Protein AF-A0A941DKW2-F1 (afdb_monomer)

Structure (mmCIF, N/CA/C/O backbone):
data_AF-A0A941DKW2-F1
#
_entry.id   AF-A0A941DKW2-F1
#
loop_
_atom_site.group_PDB
_atom_site.id
_atom_site.type_symbol
_atom_site.label_atom_id
_atom_site.label_alt_id
_atom_site.label_comp_id
_atom_site.label_asym_id
_atom_site.label_entity_id
_atom_site.label_seq_id
_atom_site.pdbx_PDB_ins_code
_atom_site.Cartn_x
_atom_site.Cartn_y
_atom_site.Cartn_z
_atom_site.occupancy
_atom_site.B_iso_or_equiv
_atom_site.auth_seq_id
_atom_site.auth_comp_id
_atom_site.auth_asym_id
_atom_site.auth_atom_id
_atom_site.pdbx_PDB_model_num
ATOM 1 N N . MET A 1 1 ? 17.483 19.450 -51.162 1.00 47.31 1 MET A N 1
ATOM 2 C CA . MET A 1 1 ? 16.132 19.413 -50.562 1.00 47.31 1 MET A CA 1
ATOM 3 C C . MET A 1 1 ? 16.291 18.980 -49.113 1.00 47.31 1 MET A C 1
ATOM 5 O O . MET A 1 1 ? 16.739 17.866 -48.884 1.00 47.31 1 MET A O 1
ATOM 9 N N . SER A 1 2 ? 16.048 19.878 -48.160 1.00 46.03 2 SER A N 1
ATOM 10 C CA . SER A 1 2 ? 16.297 19.657 -46.727 1.00 46.03 2 SER A CA 1
ATOM 11 C C . SER A 1 2 ? 14.985 19.269 -46.045 1.00 46.03 2 SER A C 1
ATOM 13 O O . SER A 1 2 ? 14.013 20.014 -46.143 1.00 46.03 2 SER A O 1
ATOM 15 N N . LEU A 1 3 ? 14.932 18.103 -45.398 1.00 61.66 3 LEU A N 1
ATOM 16 C CA . LEU A 1 3 ? 13.736 17.635 -44.690 1.00 61.66 3 LEU A CA 1
ATOM 17 C C . LEU A 1 3 ? 13.498 18.461 -43.410 1.00 61.66 3 LEU A C 1
ATOM 19 O O . LEU A 1 3 ? 14.462 18.776 -42.709 1.00 61.66 3 LEU A O 1
ATOM 23 N N . PRO A 1 4 ? 12.239 18.793 -43.072 1.00 56.38 4 PRO A N 1
ATOM 24 C CA . PRO A 1 4 ? 11.922 19.5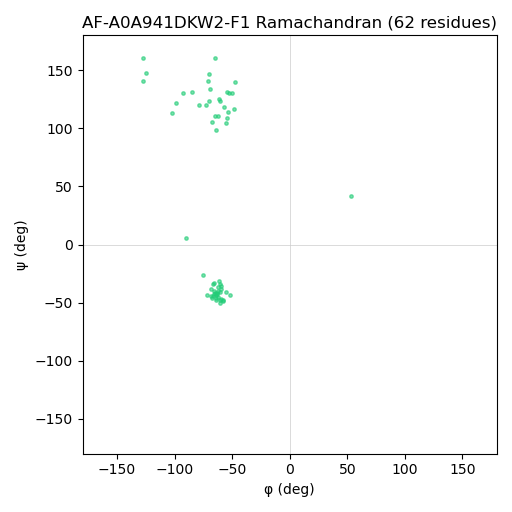22 -41.854 1.00 56.38 4 PRO A CA 1
ATOM 25 C C . PRO A 1 4 ? 12.092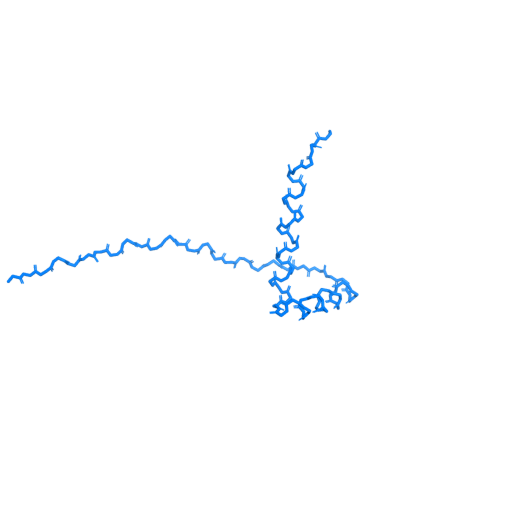 18.610 -40.633 1.00 56.38 4 PRO A C 1
ATOM 27 O O . PRO A 1 4 ? 11.429 17.584 -40.494 1.00 56.38 4 PRO A O 1
ATOM 30 N N . THR A 1 5 ? 12.978 18.994 -39.717 1.00 62.62 5 THR A N 1
ATOM 31 C CA . THR A 1 5 ? 13.105 18.372 -38.397 1.00 62.62 5 THR A CA 1
ATOM 32 C C . THR A 1 5 ? 11.853 18.668 -37.574 1.00 62.62 5 THR A C 1
ATOM 34 O O . THR A 1 5 ? 11.669 19.782 -37.084 1.00 62.62 5 THR A O 1
ATOM 37 N N . HIS A 1 6 ? 10.982 17.673 -37.407 1.00 59.94 6 HIS A N 1
ATOM 38 C CA . HIS A 1 6 ? 9.892 17.745 -36.440 1.00 59.94 6 HIS A CA 1
ATOM 39 C C . HIS A 1 6 ? 10.470 17.875 -35.025 1.00 59.94 6 HIS A C 1
ATOM 41 O O . HIS A 1 6 ? 11.045 16.935 -34.476 1.00 59.94 6 HIS A O 1
ATOM 47 N N . HIS A 1 7 ? 10.301 19.050 -34.417 1.00 59.19 7 HIS A N 1
ATOM 48 C CA . HIS A 1 7 ? 10.460 19.221 -32.980 1.00 59.19 7 HIS A CA 1
ATOM 49 C C . HIS A 1 7 ? 9.387 18.383 -32.283 1.00 59.19 7 HIS A C 1
ATOM 51 O O . HIS A 1 7 ? 8.238 18.806 -32.166 1.00 59.19 7 HIS A O 1
ATOM 57 N N . PHE A 1 8 ? 9.758 17.188 -31.825 1.00 61.44 8 PHE A N 1
ATOM 58 C CA . PHE A 1 8 ? 8.949 16.428 -30.882 1.00 61.44 8 PHE A CA 1
ATOM 59 C C . PHE A 1 8 ? 8.673 17.325 -29.672 1.00 61.44 8 PHE A C 1
ATOM 61 O O . PHE A 1 8 ? 9.577 17.661 -28.901 1.00 61.44 8 PHE A O 1
ATOM 68 N N . GLY A 1 9 ? 7.419 17.768 -29.550 1.00 58.19 9 GLY A N 1
ATOM 69 C CA . GLY A 1 9 ? 6.938 18.517 -28.401 1.00 58.19 9 GLY A CA 1
ATOM 70 C C . GLY A 1 9 ? 7.327 17.776 -27.127 1.00 58.19 9 GLY A C 1
ATOM 71 O O . GLY A 1 9 ? 7.147 16.563 -27.023 1.00 58.19 9 GLY A O 1
ATOM 72 N N . ARG A 1 10 ? 7.925 18.503 -26.178 1.00 62.59 10 ARG A N 1
ATOM 73 C CA . ARG A 1 10 ? 8.361 17.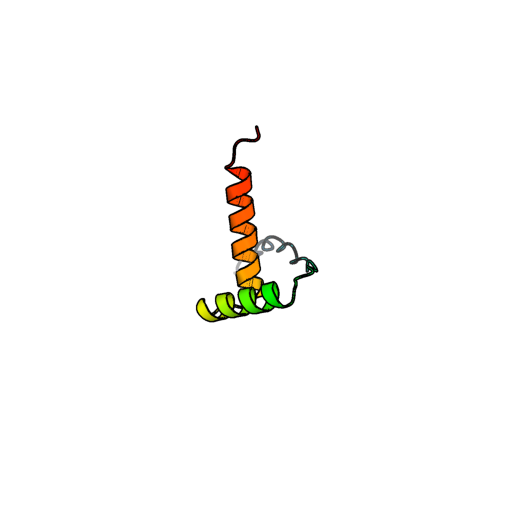963 -24.886 1.00 62.59 10 ARG A CA 1
ATOM 74 C C . ARG A 1 10 ? 7.213 17.163 -24.274 1.00 62.59 10 ARG A C 1
ATOM 76 O O . ARG A 1 10 ? 6.176 17.743 -23.955 1.00 62.59 10 ARG A O 1
ATOM 83 N N . ALA A 1 11 ? 7.416 15.856 -24.102 1.00 63.25 11 ALA A N 1
ATOM 84 C CA . ALA A 1 11 ? 6.505 15.013 -23.343 1.00 63.25 11 ALA A CA 1
ATOM 85 C C . ALA A 1 11 ? 6.168 15.704 -22.005 1.00 63.25 11 ALA A C 1
ATOM 87 O O . ALA A 1 11 ? 7.054 16.336 -21.408 1.00 63.25 11 ALA A O 1
ATOM 88 N N . PRO A 1 12 ? 4.906 15.646 -21.540 1.00 59.59 12 PRO A N 1
ATOM 89 C CA . PRO A 1 12 ? 4.500 16.309 -20.310 1.00 59.59 12 PRO A CA 1
ATOM 90 C C . PRO A 1 12 ? 5.433 15.883 -19.176 1.00 59.59 12 PRO A C 1
ATOM 92 O O . PRO A 1 12 ? 5.707 14.696 -19.000 1.00 59.59 12 PRO A O 1
ATOM 95 N N . LYS A 1 13 ? 5.961 16.864 -18.431 1.00 64.31 13 LYS A N 1
ATOM 96 C CA . LYS A 1 13 ? 6.891 16.625 -17.321 1.00 64.31 13 LYS A CA 1
ATOM 97 C C . LYS A 1 13 ? 6.220 15.666 -16.342 1.00 64.31 13 LYS A C 1
ATOM 99 O O . LYS A 1 13 ? 5.314 16.070 -15.612 1.00 64.31 13 LYS A O 1
ATOM 104 N N . ILE A 1 14 ? 6.651 14.406 -16.348 1.00 65.12 14 ILE A N 1
ATOM 105 C CA . ILE A 1 14 ? 6.193 13.389 -15.405 1.00 65.12 14 ILE A CA 1
ATOM 106 C C . ILE A 1 14 ? 6.424 13.978 -14.014 1.00 65.12 14 ILE A C 1
ATOM 108 O O . ILE A 1 14 ? 7.565 14.267 -13.641 1.00 65.12 14 ILE A O 1
ATOM 112 N N . LYS A 1 15 ? 5.341 14.250 -13.275 1.00 72.94 15 LYS A N 1
ATOM 113 C CA . LYS A 1 15 ? 5.451 14.738 -11.898 1.00 72.94 15 LYS A CA 1
ATOM 114 C C . LYS A 1 15 ? 6.269 13.696 -11.139 1.00 72.94 15 LYS A C 1
ATOM 116 O O . LYS A 1 15 ? 5.886 12.528 -11.107 1.00 72.94 15 LYS A O 1
ATOM 121 N N . LYS A 1 16 ? 7.429 14.100 -10.612 1.00 80.75 16 LYS A N 1
ATOM 122 C CA . LYS A 1 16 ? 8.334 13.190 -9.900 1.00 80.75 16 LYS A CA 1
ATOM 123 C C . LYS A 1 16 ? 7.549 12.503 -8.784 1.00 80.75 16 LYS A C 1
ATOM 125 O O . LYS A 1 16 ? 6.845 13.175 -8.032 1.00 80.75 16 LYS A O 1
ATOM 130 N N . ALA A 1 17 ? 7.654 11.179 -8.699 1.00 80.38 17 ALA A N 1
ATOM 131 C CA . ALA A 1 17 ? 7.052 10.432 -7.606 1.00 80.38 17 ALA A CA 1
ATOM 132 C C . ALA A 1 17 ? 7.661 10.916 -6.282 1.00 80.38 17 ALA A C 1
ATOM 134 O O . ALA A 1 17 ? 8.881 10.901 -6.114 1.00 80.38 17 ALA A O 1
ATOM 135 N N . ILE A 1 18 ? 6.810 11.369 -5.364 1.00 86.94 18 ILE A N 1
ATOM 136 C CA . ILE A 1 18 ? 7.221 11.740 -4.011 1.00 86.94 18 ILE A CA 1
ATOM 137 C C . ILE A 1 18 ? 7.229 10.458 -3.178 1.00 86.94 18 ILE A C 1
ATOM 139 O O . ILE A 1 18 ? 6.276 9.680 -3.227 1.00 86.94 18 ILE A O 1
ATOM 143 N N . ARG A 1 19 ? 8.317 10.216 -2.441 1.00 87.12 19 ARG A N 1
ATOM 144 C CA . ARG A 1 19 ? 8.377 9.118 -1.471 1.00 87.12 19 ARG A CA 1
ATOM 145 C C . ARG A 1 19 ? 7.648 9.556 -0.208 1.00 87.12 19 ARG A C 1
ATOM 147 O O . ARG A 1 19 ? 8.054 10.531 0.415 1.00 87.12 19 ARG A O 1
ATOM 154 N N . THR A 1 20 ? 6.606 8.826 0.163 1.00 86.31 20 THR A N 1
ATOM 155 C CA . THR A 1 20 ? 5.859 9.068 1.398 1.00 86.31 20 THR A CA 1
ATOM 156 C C . THR A 1 20 ? 6.291 8.039 2.438 1.00 86.31 20 THR A C 1
ATOM 158 O O . THR A 1 20 ? 6.047 6.850 2.221 1.00 86.31 20 THR A O 1
ATOM 161 N N . PRO A 1 21 ? 6.958 8.444 3.533 1.00 89.06 21 PRO A N 1
ATOM 162 C CA . PRO A 1 21 ? 7.218 7.534 4.638 1.00 89.06 21 PRO A CA 1
ATOM 163 C C . PRO A 1 21 ? 5.895 7.205 5.338 1.00 89.06 21 PRO A C 1
ATOM 165 O O . PRO A 1 21 ? 5.095 8.099 5.609 1.00 89.06 21 PRO A O 1
ATOM 168 N N . ILE A 1 22 ? 5.669 5.922 5.609 1.00 88.25 22 ILE A N 1
ATOM 169 C CA . ILE A 1 22 ? 4.544 5.430 6.406 1.00 88.25 22 ILE A CA 1
ATOM 170 C C . ILE A 1 22 ? 5.094 4.524 7.501 1.00 88.25 22 ILE A C 1
ATOM 172 O O . ILE A 1 22 ? 6.034 3.764 7.258 1.00 88.25 22 ILE A O 1
ATOM 176 N N . SER A 1 23 ? 4.514 4.623 8.689 1.00 93.94 23 SER A N 1
ATOM 177 C CA . SER A 1 23 ? 4.777 3.693 9.782 1.00 93.94 23 SER A CA 1
ATOM 178 C C . SER A 1 23 ? 3.742 2.582 9.718 1.00 93.94 23 SER A C 1
ATOM 180 O O . SER A 1 23 ? 2.554 2.873 9.607 1.00 93.94 23 SER A O 1
ATOM 182 N N . LEU A 1 24 ? 4.205 1.338 9.770 1.00 93.44 24 LEU A N 1
ATOM 183 C CA . LEU A 1 24 ? 3.378 0.138 9.831 1.00 93.44 24 LEU A CA 1
ATOM 184 C C . LEU A 1 24 ? 3.813 -0.667 11.051 1.00 93.44 24 LEU A C 1
ATOM 186 O O . LEU A 1 24 ? 5.000 -0.657 11.401 1.00 93.44 24 LEU A O 1
ATOM 190 N N . SER A 1 25 ? 2.875 -1.367 11.679 1.00 97.50 25 SER A N 1
ATOM 191 C CA . SER A 1 25 ? 3.227 -2.426 12.617 1.00 97.50 25 SER A CA 1
ATOM 192 C C . SER A 1 25 ? 3.948 -3.568 11.873 1.00 97.50 25 SER A C 1
ATOM 194 O O . SER A 1 25 ? 3.845 -3.676 10.644 1.00 97.50 25 SER A O 1
ATOM 196 N N . PRO A 1 26 ? 4.691 -4.436 12.584 1.00 97.44 26 PRO A N 1
ATOM 197 C CA . PRO A 1 26 ? 5.293 -5.619 11.968 1.00 97.44 26 PRO A CA 1
ATOM 198 C C . PRO A 1 26 ? 4.257 -6.510 11.265 1.00 97.44 26 PRO A C 1
ATOM 200 O O . PRO A 1 26 ? 4.487 -6.956 10.147 1.00 97.44 26 PRO A O 1
ATOM 203 N N . GLU A 1 27 ? 3.086 -6.684 11.879 1.00 97.94 27 GLU A N 1
ATOM 204 C CA . GLU A 1 27 ? 1.993 -7.512 11.357 1.00 97.94 27 GLU A CA 1
ATOM 205 C C . GLU A 1 27 ? 1.439 -6.952 10.038 1.00 97.94 27 GLU A C 1
ATOM 207 O O . GLU A 1 27 ? 1.339 -7.675 9.048 1.00 97.94 27 GLU A O 1
ATOM 212 N N . GLU A 1 28 ? 1.167 -5.643 9.985 1.00 96.12 28 GLU A N 1
ATOM 213 C CA . GLU A 1 28 ? 0.693 -4.965 8.769 1.00 96.12 28 GLU A CA 1
ATOM 214 C C . GLU A 1 28 ? 1.722 -5.052 7.633 1.00 96.12 28 GLU A C 1
ATOM 216 O O . GLU A 1 28 ? 1.374 -5.166 6.454 1.00 96.12 28 GLU A O 1
ATOM 221 N N . PHE A 1 29 ? 3.010 -4.973 7.974 1.00 95.56 29 PHE A N 1
ATOM 222 C CA . PHE A 1 29 ? 4.094 -5.072 7.007 1.00 95.56 29 PHE A CA 1
ATOM 223 C C . PHE A 1 29 ? 4.186 -6.469 6.392 1.00 95.56 29 PHE A C 1
ATOM 225 O O . PHE A 1 29 ? 4.330 -6.585 5.169 1.00 95.56 29 PHE A O 1
ATOM 232 N N . ASP A 1 30 ? 4.111 -7.504 7.227 1.00 97.06 30 ASP A N 1
ATOM 233 C CA . ASP A 1 30 ? 4.192 -8.898 6.801 1.00 97.06 30 ASP A CA 1
ATOM 234 C C . ASP A 1 30 ? 2.982 -9.277 5.946 1.00 97.06 30 ASP A C 1
ATOM 236 O O . ASP A 1 30 ? 3.145 -9.831 4.855 1.00 97.06 30 ASP A O 1
ATOM 240 N N . GLU A 1 31 ? 1.784 -8.871 6.366 1.00 96.62 31 GLU A N 1
ATOM 241 C CA . GLU A 1 31 ? 0.547 -9.083 5.616 1.00 96.62 31 GLU A CA 1
ATOM 242 C C . GLU A 1 31 ? 0.596 -8.394 4.239 1.00 96.62 31 GLU A C 1
ATOM 244 O O . GLU A 1 31 ? 0.363 -9.023 3.200 1.00 96.62 31 GLU A O 1
ATOM 249 N N . ALA A 1 32 ? 1.005 -7.120 4.192 1.00 94.88 32 ALA A N 1
ATOM 250 C CA . ALA A 1 32 ? 1.170 -6.398 2.932 1.00 94.88 32 ALA A CA 1
ATOM 251 C C . ALA A 1 32 ? 2.209 -7.054 2.009 1.00 94.88 32 ALA A C 1
ATOM 253 O O . ALA A 1 32 ? 2.076 -7.002 0.782 1.00 94.88 32 ALA A O 1
ATOM 254 N N . ASN A 1 33 ? 3.259 -7.655 2.573 1.00 96.62 33 ASN A N 1
ATOM 255 C CA . ASN A 1 33 ? 4.274 -8.358 1.800 1.00 96.62 33 ASN A CA 1
ATOM 256 C C . ASN A 1 33 ? 3.741 -9.684 1.240 1.00 96.62 33 ASN A C 1
ATOM 258 O O . ASN A 1 33 ? 3.948 -9.970 0.060 1.00 96.62 33 ASN A O 1
ATOM 262 N N . GLN A 1 34 ? 3.003 -10.453 2.044 1.00 97.50 34 GLN A N 1
ATOM 263 C CA . GLN A 1 34 ? 2.385 -11.709 1.623 1.00 97.50 34 GLN A CA 1
ATOM 264 C C . GLN A 1 34 ? 1.405 -11.495 0.462 1.00 97.50 34 GLN A C 1
ATOM 266 O O . GLN A 1 34 ? 1.482 -12.197 -0.549 1.00 97.50 34 GLN A O 1
ATOM 271 N N . PHE A 1 35 ? 0.529 -10.489 0.551 1.00 96.75 35 PHE A N 1
ATOM 272 C CA . PHE A 1 35 ? -0.410 -10.182 -0.532 1.00 96.75 35 PHE A CA 1
ATOM 273 C C . PHE A 1 35 ? 0.276 -9.640 -1.785 1.00 96.75 35 PHE A C 1
ATOM 275 O O . PHE A 1 35 ? -0.079 -10.023 -2.900 1.00 96.75 35 PHE A O 1
ATOM 282 N N . ALA A 1 36 ? 1.304 -8.803 -1.628 1.00 96.81 36 ALA A N 1
ATOM 283 C CA . ALA A 1 36 ? 2.080 -8.331 -2.768 1.00 96.81 36 ALA A CA 1
ATOM 284 C C . ALA A 1 36 ? 2.752 -9.491 -3.524 1.00 96.81 36 ALA A C 1
ATOM 286 O O . ALA A 1 36 ? 2.729 -9.517 -4.757 1.00 96.81 36 ALA A O 1
ATOM 287 N N . MET A 1 37 ? 3.293 -10.473 -2.792 1.00 96.25 37 MET A N 1
ATOM 288 C CA . MET A 1 37 ? 3.870 -11.686 -3.376 1.00 96.25 37 MET A CA 1
ATOM 289 C C . MET A 1 37 ? 2.820 -12.525 -4.109 1.00 96.25 37 MET A C 1
ATOM 291 O O . MET A 1 37 ? 3.086 -12.965 -5.227 1.00 96.25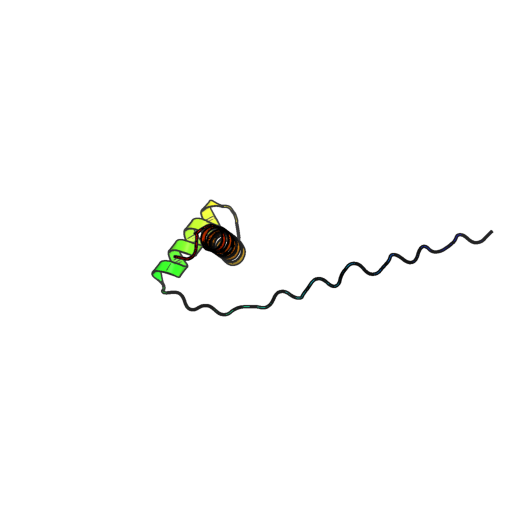 37 MET A O 1
ATOM 295 N N . ALA A 1 38 ? 1.628 -12.694 -3.528 1.00 96.31 38 ALA A N 1
ATOM 296 C CA . ALA A 1 38 ? 0.528 -13.431 -4.152 1.00 96.31 38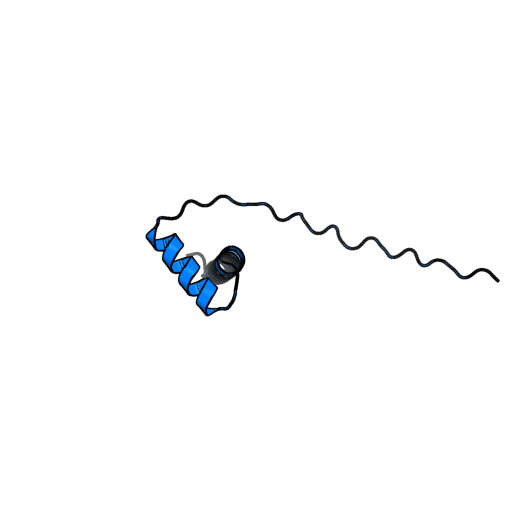 ALA A CA 1
ATOM 297 C C . ALA A 1 38 ? 0.061 -12.807 -5.484 1.00 96.31 38 ALA A C 1
ATOM 299 O O . ALA A 1 38 ? -0.342 -13.527 -6.392 1.00 96.31 38 ALA A O 1
ATOM 300 N N . GLU A 1 39 ? 0.159 -11.481 -5.638 1.00 94.25 39 GLU A N 1
ATOM 301 C CA . GLU A 1 39 ? -0.161 -10.778 -6.890 1.00 94.25 39 GLU A CA 1
ATOM 302 C C . GLU A 1 39 ? 1.032 -10.622 -7.858 1.00 94.25 39 GLU A C 1
ATOM 304 O O . GLU A 1 39 ? 0.910 -9.929 -8.872 1.00 94.25 39 GLU A O 1
ATOM 309 N N . HIS A 1 40 ? 2.194 -11.220 -7.565 1.00 92.44 40 HIS A N 1
ATOM 310 C CA . HIS A 1 40 ? 3.441 -11.032 -8.323 1.00 92.44 40 HIS A CA 1
ATOM 311 C C . HIS A 1 40 ? 3.834 -9.550 -8.497 1.00 92.44 40 HIS A C 1
ATOM 313 O O . HIS A 1 40 ? 4.261 -9.109 -9.568 1.00 92.44 40 HIS A O 1
ATOM 319 N N . ARG A 1 41 ? 3.680 -8.748 -7.436 1.00 92.56 41 ARG A N 1
ATOM 320 C CA . ARG A 1 41 ? 3.939 -7.300 -7.437 1.00 92.56 41 ARG A CA 1
ATOM 321 C C . ARG A 1 41 ? 4.886 -6.897 -6.314 1.00 92.56 41 ARG A C 1
ATOM 323 O O . ARG A 1 41 ? 5.054 -7.591 -5.319 1.00 92.56 41 ARG A O 1
ATOM 330 N N . SER A 1 42 ? 5.498 -5.721 -6.452 1.00 94.88 42 SER A N 1
ATOM 331 C CA . SER A 1 42 ? 6.232 -5.124 -5.335 1.00 94.88 42 SER A CA 1
ATOM 332 C C . S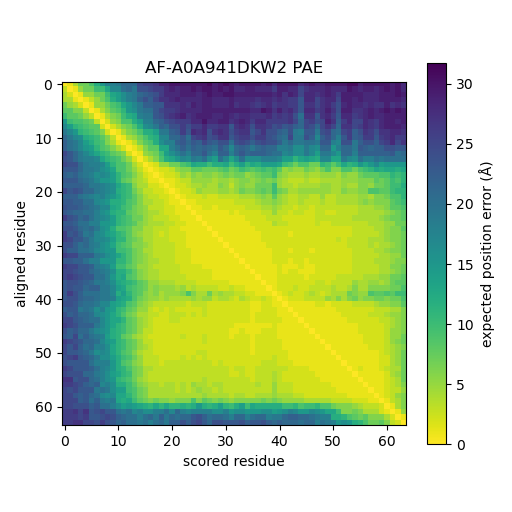ER A 1 42 ? 5.264 -4.648 -4.250 1.00 94.88 42 SER A C 1
ATOM 334 O O . SER A 1 42 ? 4.182 -4.136 -4.557 1.00 94.88 42 SER A O 1
ATOM 336 N N . ARG A 1 43 ? 5.685 -4.721 -2.981 1.00 94.19 43 ARG A N 1
ATOM 337 C CA . ARG A 1 43 ? 4.901 -4.212 -1.843 1.00 94.19 43 ARG A CA 1
ATOM 338 C C . ARG A 1 43 ? 4.457 -2.766 -2.040 1.00 94.19 43 ARG A C 1
ATOM 340 O O . ARG A 1 43 ? 3.310 -2.433 -1.786 1.00 94.19 43 ARG A O 1
ATOM 347 N N . SER A 1 44 ? 5.334 -1.895 -2.532 1.00 92.75 44 SER A N 1
ATOM 348 C CA . SER A 1 44 ? 4.999 -0.486 -2.772 1.00 92.75 44 SER A CA 1
ATOM 349 C C . SER A 1 44 ? 3.961 -0.301 -3.885 1.00 92.75 44 SER A C 1
ATOM 351 O O . SER A 1 44 ? 3.123 0.593 -3.784 1.00 92.75 44 SER A O 1
ATOM 353 N N . SER A 1 45 ? 3.972 -1.150 -4.919 1.00 93.81 45 SER A N 1
ATOM 354 C CA . SER A 1 45 ? 2.935 -1.150 -5.959 1.00 93.81 45 SER A CA 1
ATOM 355 C C . SER A 1 45 ? 1.588 -1.629 -5.409 1.00 93.81 45 SER A C 1
ATOM 357 O O . SER A 1 45 ? 0.566 -0.981 -5.638 1.00 93.81 45 SER A O 1
ATOM 359 N N . PHE A 1 46 ? 1.602 -2.708 -4.623 1.00 95.38 46 PHE A N 1
ATOM 360 C CA . PHE A 1 46 ? 0.423 -3.242 -3.941 1.00 95.38 46 PHE A CA 1
ATOM 361 C C . PHE A 1 46 ? -0.186 -2.221 -2.965 1.00 95.38 46 PHE A C 1
ATOM 363 O O . PHE A 1 46 ? -1.355 -1.866 -3.070 1.00 95.38 46 PHE A O 1
ATOM 370 N N . MET A 1 47 ? 0.623 -1.631 -2.084 1.00 94.56 47 MET A N 1
ATOM 371 C CA . MET A 1 47 ? 0.151 -0.610 -1.140 1.00 94.56 47 MET A CA 1
ATOM 372 C C . MET A 1 47 ? -0.439 0.608 -1.861 1.00 94.56 47 MET A C 1
ATOM 374 O O . MET A 1 47 ? -1.435 1.181 -1.420 1.00 94.56 47 MET A O 1
ATOM 378 N N . ARG A 1 48 ? 0.131 0.993 -3.011 1.00 93.62 48 ARG A N 1
ATOM 379 C CA . ARG A 1 48 ? -0.412 2.076 -3.836 1.00 93.62 48 ARG A CA 1
ATOM 380 C C . ARG A 1 48 ? -1.779 1.724 -4.425 1.00 93.62 48 ARG A C 1
ATOM 382 O O . ARG A 1 48 ? -2.630 2.609 -4.482 1.00 93.62 48 ARG A O 1
ATOM 389 N N . SER A 1 49 ? -2.004 0.487 -4.873 1.00 94.69 49 SER A N 1
ATOM 390 C CA . SER A 1 49 ? -3.311 0.081 -5.410 1.00 94.69 49 SER A CA 1
ATOM 391 C C . SER A 1 49 ? -4.384 0.101 -4.319 1.00 94.69 49 SER A C 1
ATOM 393 O O . SER A 1 49 ? -5.457 0.662 -4.541 1.00 94.69 49 SER A O 1
ATOM 395 N N . MET A 1 50 ? -4.061 -0.395 -3.121 1.00 95.06 50 MET A N 1
ATOM 396 C CA . MET A 1 50 ? -4.955 -0.350 -1.960 1.00 95.06 50 MET A CA 1
ATOM 397 C C . MET A 1 50 ? -5.281 1.087 -1.546 1.00 95.06 50 MET A C 1
ATOM 399 O O . MET A 1 50 ? -6.449 1.428 -1.355 1.00 95.06 50 MET A O 1
ATOM 403 N N . TYR A 1 51 ? -4.272 1.961 -1.496 1.00 94.12 51 TYR A N 1
ATOM 404 C CA . TYR A 1 51 ? -4.464 3.383 -1.213 1.00 94.12 51 TYR A CA 1
ATOM 405 C C . TYR A 1 51 ? -5.415 4.055 -2.214 1.00 94.12 51 TYR A C 1
ATOM 407 O O . TYR A 1 51 ? -6.353 4.746 -1.815 1.00 94.12 51 TYR A O 1
ATOM 415 N N . LEU A 1 52 ? -5.201 3.846 -3.518 1.00 94.88 52 LEU A N 1
ATOM 416 C CA . LEU A 1 52 ? -6.044 4.443 -4.557 1.00 94.88 52 LEU A CA 1
ATOM 417 C C . LEU A 1 52 ? -7.487 3.942 -4.473 1.00 94.88 52 LEU A C 1
ATOM 419 O O . LEU A 1 52 ? -8.407 4.755 -4.534 1.00 94.88 52 LEU A O 1
ATOM 423 N N . ARG A 1 53 ? -7.675 2.637 -4.253 1.00 95.50 53 ARG A N 1
ATOM 424 C CA . ARG A 1 53 ? -8.999 2.042 -4.050 1.00 95.50 53 ARG A CA 1
ATOM 425 C C . ARG A 1 53 ? -9.720 2.678 -2.860 1.00 95.50 53 ARG A C 1
ATOM 427 O O . ARG A 1 53 ? -10.857 3.120 -3.002 1.00 95.50 53 ARG A O 1
ATOM 434 N N . GLY A 1 54 ? -9.039 2.811 -1.721 1.00 95.25 54 GLY A N 1
ATOM 435 C CA . GLY A 1 54 ? -9.599 3.463 -0.535 1.00 95.25 54 GLY A CA 1
ATOM 436 C C . GLY A 1 54 ? -10.000 4.921 -0.784 1.00 95.25 54 GLY A C 1
ATOM 437 O O . GLY A 1 54 ? -11.051 5.359 -0.315 1.00 95.25 54 GLY A O 1
ATOM 438 N N . LEU A 1 55 ? -9.215 5.672 -1.569 1.00 95.06 55 LEU A N 1
ATOM 439 C CA . LEU A 1 55 ? -9.566 7.043 -1.956 1.00 95.06 55 LEU A CA 1
ATOM 440 C C . LEU A 1 55 ? -10.814 7.109 -2.838 1.00 95.06 55 LEU A C 1
ATOM 442 O O . LEU A 1 55 ? -11.626 8.021 -2.679 1.00 95.06 55 LEU A O 1
ATOM 446 N N . GLU A 1 56 ? -10.952 6.198 -3.798 1.00 95.50 56 GLU A N 1
ATOM 447 C CA . GLU A 1 56 ? -12.142 6.133 -4.646 1.00 95.50 56 GLU A CA 1
ATOM 448 C C . GLU A 1 56 ? -13.384 5.795 -3.825 1.00 95.50 56 GLU A C 1
ATOM 450 O O . GLU A 1 56 ? -14.397 6.487 -3.935 1.00 95.50 56 GLU A O 1
ATOM 455 N N . ASP A 1 57 ? -13.282 4.801 -2.946 1.00 95.38 57 ASP A N 1
ATOM 456 C CA . ASP A 1 57 ? -14.373 4.403 -2.061 1.00 95.38 57 ASP A CA 1
ATOM 457 C C . ASP A 1 57 ? -14.764 5.539 -1.107 1.00 95.38 57 ASP A C 1
ATOM 459 O O . ASP A 1 57 ? -15.951 5.803 -0.906 1.00 95.38 57 ASP A O 1
ATOM 463 N N . PHE A 1 58 ? -13.788 6.277 -0.569 1.00 93.31 58 PHE A N 1
ATOM 464 C CA . PHE A 1 58 ? -14.046 7.447 0.271 1.00 93.31 58 PHE A CA 1
ATOM 465 C C . PHE A 1 58 ? -14.778 8.561 -0.489 1.00 93.31 58 PHE A C 1
ATOM 467 O O . PHE A 1 58 ? -15.706 9.157 0.049 1.00 93.31 58 PHE A O 1
ATOM 474 N N . LYS A 1 59 ? -14.404 8.829 -1.747 1.00 93.25 59 LYS A N 1
ATOM 475 C CA . LYS A 1 59 ? -15.074 9.838 -2.589 1.00 93.25 59 LYS A CA 1
ATOM 476 C C . LYS A 1 59 ? -16.512 9.464 -2.936 1.00 93.25 59 LYS A C 1
ATOM 478 O O . LYS A 1 59 ? -17.337 10.354 -3.110 1.00 93.25 59 LYS A O 1
ATOM 483 N N . ARG A 1 60 ? -16.795 8.166 -3.081 1.00 91.44 60 ARG A N 1
ATOM 484 C CA . ARG A 1 60 ? -18.131 7.652 -3.420 1.00 91.44 60 ARG A CA 1
ATOM 485 C C . ARG A 1 60 ? -19.094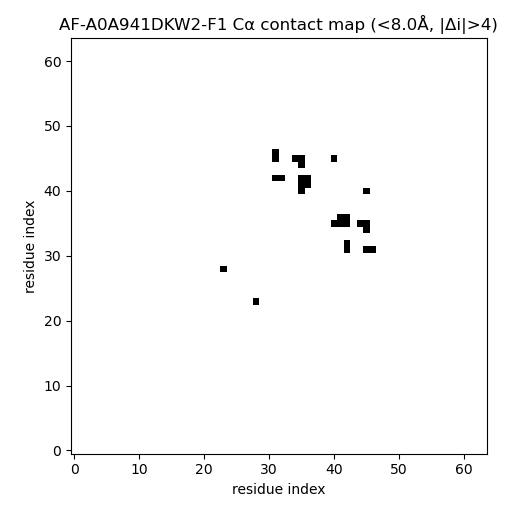 7.691 -2.238 1.00 91.44 60 ARG A C 1
ATOM 487 O O . ARG A 1 60 ? -20.301 7.752 -2.453 1.00 91.44 60 ARG A O 1
ATOM 494 N N . LYS A 1 61 ? -18.591 7.646 -1.001 1.00 88.19 61 LYS A N 1
ATOM 495 C CA . LYS A 1 61 ? -19.440 7.724 0.191 1.00 88.19 61 LYS A CA 1
ATOM 496 C C . LYS A 1 61 ? -20.016 9.144 0.324 1.00 88.19 61 LYS A C 1
ATOM 498 O O . LYS A 1 61 ? -19.237 10.098 0.381 1.00 88.19 61 LYS A O 1
ATOM 503 N N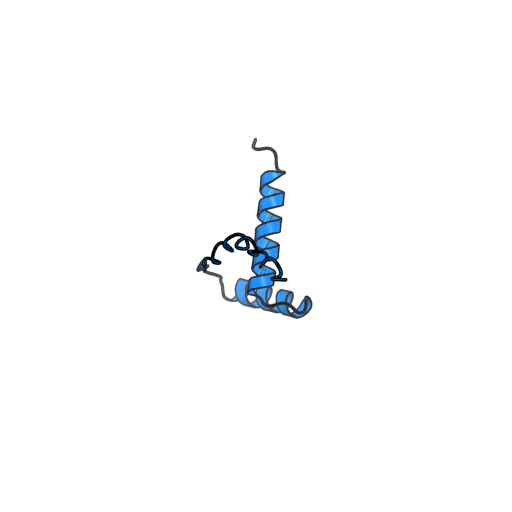 . PRO A 1 62 ? -21.352 9.314 0.392 1.00 70.81 62 PRO A N 1
ATOM 504 C CA . PRO A 1 62 ? -21.939 10.621 0.649 1.00 70.81 62 PRO A CA 1
ATOM 505 C C . PRO A 1 62 ? -21.474 11.099 2.026 1.00 70.81 62 PRO A C 1
ATOM 507 O O . PRO A 1 62 ? -21.610 10.382 3.020 1.00 70.81 62 PRO A O 1
ATOM 510 N N . LYS A 1 63 ? -20.887 12.299 2.077 1.00 67.31 63 LYS A N 1
ATOM 511 C CA . LYS A 1 63 ? -20.589 12.966 3.346 1.00 67.31 63 LYS A CA 1
ATOM 512 C C . LYS A 1 63 ? -21.931 13.268 4.017 1.00 67.31 63 LYS A C 1
ATOM 514 O O . LYS A 1 63 ? -22.703 14.053 3.473 1.00 67.31 63 LYS A O 1
ATOM 519 N N . LYS A 1 64 ? -22.221 12.564 5.112 1.00 58.81 64 LYS A N 1
ATOM 520 C CA . LYS A 1 64 ? -23.318 12.899 6.026 1.00 58.81 64 LYS A CA 1
ATOM 521 C C . LYS A 1 64 ? -23.027 14.214 6.733 1.00 58.81 64 LYS A C 1
ATOM 523 O O . LYS A 1 64 ? -21.830 14.459 7.010 1.00 58.81 64 LYS A O 1
#

Sequence (64 aa):
MSLPTHHFGRAPKIKKAIRTPISLSPEEFDEANQFAMAEHRSRSSFMRSMYLRGLEDFKRKPKK

Foldseek 3Di:
DDDDDPPPDPDPDDPDDDDDDDDDDPVRVVVLCVVCVVVVHDSVVSVVVVVVVVVVVVVPDPDD

Mean predicted aligned error: 10.32 Å

Radius of gyration: 20.32 Å; Cα contacts (8 Å, |Δi|>4): 14; chains: 1; bounding box: 40×33×63 Å

Secondary structure (DSSP, 8-state):
-PPP----PPPP--PPPPP------HHHHHHHHHHHHHTTS-HHHHHHHHHHHHHHHHHHS---

Organism: NCBI:txid2828733

Nearest PDB structures (foldseek):
  2ba3-assembly1_B  TM=7.530E-01  e=2.079E-01  Plasmid R64
  6gts-assembly1_C-2  TM=8.265E-01  e=4.242E-01  Escherichia coli
  7odt-assembly1_a  TM=3.944E-01  e=9.115E+00  Homo sapiens

Solvent-accessible surface area (backbone atoms only — not comparable to full-atom values): 4267 Å² total; per-residue (Å²): 139,83,81,83,80,78,77,76,72,78,72,77,80,74,78,76,84,78,87,77,90,76,91,70,57,72,68,59,49,51,52,47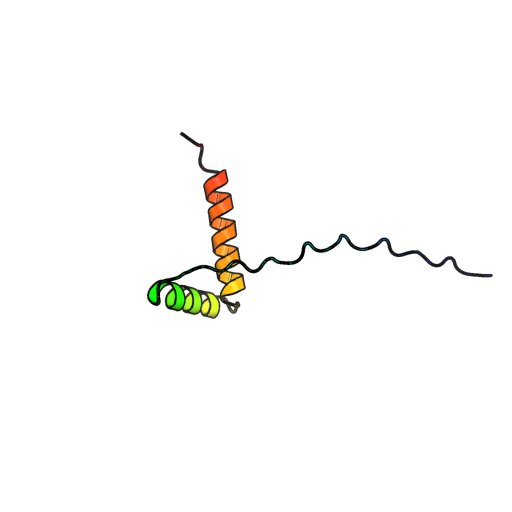,42,54,54,10,55,76,68,77,44,52,46,70,58,43,54,49,52,54,51,52,52,51,51,53,55,56,70,70,49,80,84,125

pLDDT: mean 84.33, std 15.39, range [46.03, 97.94]